Protein AF-A0A1I8EWK6-F1 (afdb_monomer_lite)

Organism: Wuchereria bancrofti (NCBI:txid6293)

Structure (mmCIF, N/CA/C/O backbone):
data_AF-A0A1I8EWK6-F1
#
_entry.id   AF-A0A1I8EWK6-F1
#
loop_
_atom_site.group_PDB
_atom_site.id
_atom_site.type_symbol
_atom_site.label_atom_id
_atom_site.label_alt_id
_atom_site.label_comp_id
_atom_site.label_asym_id
_atom_site.label_entity_id
_atom_site.label_seq_id
_atom_site.pdbx_PDB_ins_code
_atom_site.Cartn_x
_atom_site.Cartn_y
_atom_site.Cartn_z
_atom_site.occupancy
_atom_site.B_iso_or_equiv
_atom_site.auth_seq_id
_atom_site.auth_comp_id
_atom_site.auth_asym_id
_atom_site.auth_atom_id
_atom_site.pdbx_PDB_model_num
ATOM 1 N N . GLU A 1 1 ? 0.765 -31.925 -2.768 1.00 40.38 1 GLU A N 1
ATOM 2 C CA . GLU A 1 1 ? 0.997 -30.505 -2.443 1.00 40.38 1 GLU A CA 1
ATOM 3 C C . GLU A 1 1 ? 0.562 -29.676 -3.631 1.00 40.38 1 GLU A C 1
ATOM 5 O O . GLU A 1 1 ? 1.056 -29.908 -4.727 1.00 40.38 1 GLU A O 1
ATOM 10 N N . SER A 1 2 ? -0.414 -28.790 -3.454 1.00 49.62 2 SER A N 1
ATOM 11 C CA . SER A 1 2 ? -0.842 -27.885 -4.522 1.00 49.62 2 SER A CA 1
ATOM 12 C C . SER A 1 2 ? 0.185 -26.763 -4.615 1.00 49.62 2 SER A C 1
ATOM 14 O O . SER A 1 2 ? 0.080 -25.756 -3.918 1.00 49.62 2 SER A O 1
ATOM 16 N N . THR A 1 3 ? 1.239 -26.964 -5.402 1.00 56.56 3 THR A N 1
ATOM 17 C CA . THR A 1 3 ? 2.168 -25.889 -5.749 1.00 56.56 3 THR A CA 1
ATOM 18 C C . THR A 1 3 ? 1.425 -24.926 -6.665 1.00 56.56 3 THR A C 1
ATO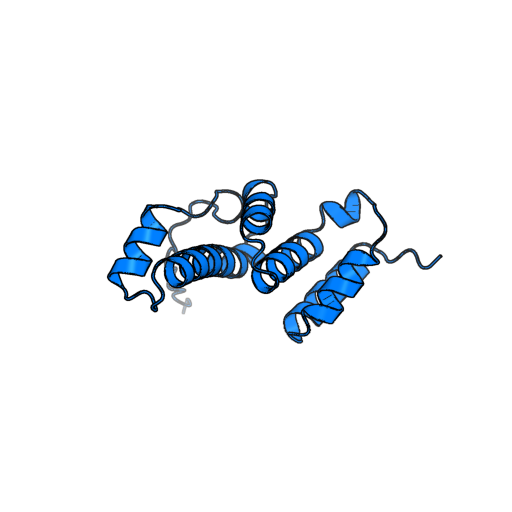M 20 O O . THR A 1 3 ? 1.390 -25.132 -7.875 1.00 56.56 3 THR A O 1
ATOM 23 N N . PHE A 1 4 ? 0.773 -23.920 -6.082 1.00 62.97 4 PHE A N 1
ATOM 24 C CA . PHE A 1 4 ? 0.248 -22.801 -6.853 1.00 62.97 4 PHE A CA 1
ATOM 25 C C . PHE A 1 4 ? 1.409 -22.143 -7.592 1.00 62.97 4 PHE A C 1
ATOM 27 O O . PHE A 1 4 ? 2.469 -21.892 -7.006 1.00 62.97 4 PHE A O 1
ATOM 34 N N . ASP A 1 5 ? 1.213 -21.921 -8.883 1.00 79.31 5 ASP A N 1
ATOM 35 C CA . ASP A 1 5 ? 2.166 -21.183 -9.694 1.00 79.31 5 ASP A CA 1
ATOM 36 C C . ASP A 1 5 ? 2.094 -19.681 -9.374 1.00 79.31 5 ASP A C 1
ATOM 38 O O . ASP A 1 5 ? 1.060 -19.192 -8.907 1.00 79.31 5 ASP A O 1
ATOM 42 N N . SER A 1 6 ? 3.181 -18.942 -9.608 1.00 78.69 6 SER A N 1
ATOM 43 C CA . SER A 1 6 ? 3.263 -17.505 -9.291 1.00 78.69 6 SER A CA 1
ATOM 44 C C . SER A 1 6 ? 2.139 -16.705 -9.955 1.00 78.69 6 SER A C 1
ATOM 46 O O . SER A 1 6 ? 1.505 -15.865 -9.312 1.00 78.69 6 SER A O 1
ATOM 48 N N . ASP A 1 7 ? 1.805 -17.052 -11.198 1.00 82.44 7 ASP A N 1
ATOM 49 C CA . ASP A 1 7 ? 0.742 -16.403 -11.966 1.00 82.44 7 ASP A CA 1
ATOM 50 C C . ASP A 1 7 ? -0.653 -16.711 -11.401 1.00 82.44 7 ASP A C 1
ATOM 52 O O . ASP A 1 7 ? -1.533 -15.849 -11.372 1.00 82.44 7 ASP A O 1
ATOM 56 N N . GLN A 1 8 ? -0.859 -17.926 -10.881 1.00 85.56 8 GLN A N 1
ATOM 57 C CA . GLN A 1 8 ? -2.116 -18.307 -10.233 1.00 85.56 8 GLN A CA 1
ATOM 58 C C . GLN A 1 8 ? -2.305 -17.556 -8.916 1.00 85.56 8 GLN A C 1
ATOM 60 O O . GLN A 1 8 ? -3.395 -17.058 -8.640 1.00 85.56 8 GLN A O 1
ATOM 65 N N . VAL A 1 9 ? -1.243 -17.448 -8.113 1.00 86.81 9 VAL A N 1
ATOM 66 C CA . VAL A 1 9 ? -1.263 -16.684 -6.860 1.00 86.81 9 VAL A CA 1
ATOM 67 C C . VAL A 1 9 ? -1.548 -15.208 -7.134 1.00 86.81 9 VAL A C 1
ATOM 69 O O . VAL A 1 9 ? -2.390 -14.624 -6.450 1.00 86.81 9 VAL A O 1
ATOM 72 N N . ALA A 1 10 ? -0.902 -14.622 -8.145 1.00 86.25 10 ALA A N 1
ATOM 73 C CA . ALA A 1 10 ? -1.147 -13.243 -8.556 1.00 86.25 10 ALA A CA 1
ATOM 74 C C . ALA A 1 10 ? -2.608 -13.034 -8.978 1.00 86.25 10 ALA A C 1
ATOM 76 O O . ALA A 1 10 ? -3.279 -12.147 -8.453 1.00 86.25 10 ALA A O 1
ATOM 77 N N . CYS A 1 11 ? -3.137 -13.911 -9.837 1.00 87.19 11 CYS A N 1
ATOM 78 C CA . CYS A 1 11 ? -4.528 -13.855 -10.283 1.00 87.19 11 CYS A CA 1
ATOM 79 C C . CYS A 1 11 ? -5.520 -13.908 -9.109 1.00 87.19 11 CYS A C 1
ATOM 81 O O . CYS A 1 11 ? -6.439 -13.092 -9.039 1.00 87.19 11 CYS A O 1
ATOM 83 N N . VAL A 1 12 ? -5.314 -14.814 -8.146 1.00 88.06 12 VAL A N 1
ATOM 84 C CA . VAL A 1 12 ? -6.174 -14.912 -6.956 1.00 88.06 12 VAL A CA 1
ATOM 85 C C . VAL A 1 12 ? -6.081 -13.652 -6.089 1.00 88.06 12 VAL A C 1
ATOM 87 O O . VAL A 1 12 ? -7.114 -13.178 -5.616 1.00 88.06 12 VAL A O 1
ATOM 90 N N . CYS A 1 13 ? -4.884 -13.076 -5.912 1.00 88.50 13 CYS A N 1
ATOM 91 C CA . CYS A 1 13 ? -4.712 -11.819 -5.175 1.00 88.50 13 CYS A CA 1
ATOM 92 C C . CYS A 1 13 ? -5.496 -10.671 -5.822 1.00 88.50 13 CYS A C 1
ATOM 94 O O . CYS A 1 13 ? -6.209 -9.960 -5.116 1.00 88.50 13 CYS A O 1
ATOM 96 N N . GLU A 1 14 ? -5.416 -10.515 -7.147 1.00 86.81 14 GLU A N 1
ATOM 97 C CA . GLU A 1 14 ? -6.150 -9.469 -7.871 1.00 86.81 14 GLU A CA 1
ATOM 98 C C . GLU A 1 14 ? -7.670 -9.663 -7.768 1.00 86.81 14 GLU A C 1
ATOM 100 O O . GLU A 1 14 ? -8.395 -8.709 -7.491 1.00 86.81 14 GLU A O 1
ATOM 105 N N . VAL A 1 15 ? -8.168 -10.895 -7.926 1.00 90.25 15 VAL A N 1
ATOM 106 C CA . VAL A 1 15 ? -9.609 -11.194 -7.831 1.00 90.25 15 VAL A CA 1
ATOM 107 C C . VAL A 1 15 ? -10.147 -10.912 -6.428 1.00 90.25 15 VAL A C 1
ATOM 109 O O . VAL A 1 15 ? -11.192 -10.276 -6.279 1.00 90.25 15 VAL A O 1
ATOM 112 N N . LEU A 1 16 ? -9.439 -11.363 -5.390 1.00 87.94 16 LEU A N 1
ATOM 113 C CA . LEU A 1 16 ? -9.848 -11.132 -4.005 1.00 87.94 16 LEU A CA 1
ATOM 114 C C . LEU A 1 16 ? -9.788 -9.645 -3.649 1.00 87.94 16 LEU A C 1
ATOM 116 O O . LEU A 1 16 ? -10.725 -9.131 -3.037 1.00 87.94 16 LEU A O 1
ATOM 120 N N . HIS A 1 17 ? -8.755 -8.936 -4.103 1.00 85.31 17 HIS A N 1
ATOM 121 C CA . HIS A 1 17 ? -8.650 -7.488 -3.940 1.00 85.31 17 HIS A CA 1
ATOM 122 C C . HIS A 1 17 ? -9.813 -6.743 -4.613 1.00 85.31 17 HIS A C 1
ATOM 124 O O . HIS A 1 17 ? -10.489 -5.945 -3.965 1.00 85.31 17 HIS A O 1
ATOM 130 N N . GLN A 1 18 ? -10.136 -7.070 -5.869 1.00 86.38 18 GLN A N 1
ATOM 131 C CA . GLN A 1 18 ? -11.269 -6.480 -6.598 1.00 86.38 18 GLN A CA 1
ATOM 132 C C . GLN A 1 18 ? -12.628 -6.793 -5.959 1.00 86.38 18 GLN A C 1
ATOM 134 O O . GLN A 1 18 ? -13.547 -5.978 -6.034 1.00 86.38 18 GLN A O 1
ATOM 139 N N . SER A 1 19 ? -12.767 -7.958 -5.320 1.00 87.25 19 SER A N 1
ATOM 140 C CA . SER A 1 19 ? -13.993 -8.332 -4.605 1.00 87.25 19 SER A CA 1
ATOM 141 C C . SER A 1 19 ? -14.212 -7.541 -3.308 1.00 87.25 19 SER A C 1
ATOM 143 O O . SER A 1 19 ? -15.323 -7.535 -2.778 1.00 87.25 19 SER A O 1
ATOM 145 N N . GLY A 1 20 ? -13.170 -6.876 -2.796 1.00 84.00 20 GLY A N 1
ATOM 146 C CA . GLY A 1 20 ? -13.197 -6.145 -1.529 1.00 84.00 20 GLY A CA 1
ATOM 147 C C . GLY A 1 20 ? -13.168 -7.033 -0.279 1.00 84.00 20 GLY A C 1
ATOM 148 O O . GLY A 1 20 ? -13.258 -6.514 0.833 1.00 84.00 20 GLY A O 1
ATOM 149 N N . ASP A 1 21 ? -13.031 -8.354 -0.429 1.00 8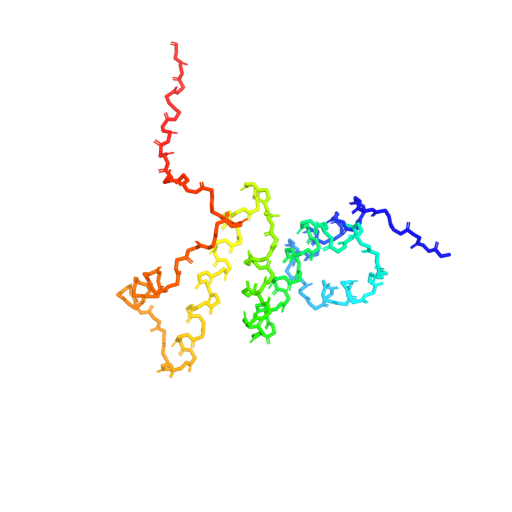7.56 21 ASP A N 1
ATOM 150 C CA . ASP A 1 21 ? -12.968 -9.315 0.677 1.00 87.56 21 ASP A CA 1
ATOM 151 C C . ASP A 1 21 ? -11.540 -9.400 1.249 1.00 87.56 21 ASP A C 1
ATOM 153 O O . ASP A 1 21 ? -10.760 -10.317 0.968 1.00 87.56 21 ASP A O 1
ATOM 157 N N . ILE A 1 22 ? -11.172 -8.378 2.030 1.00 89.50 22 ILE A N 1
ATOM 158 C CA . ILE A 1 22 ? -9.820 -8.228 2.590 1.00 89.50 22 ILE A CA 1
ATOM 159 C C . ILE A 1 22 ? -9.486 -9.332 3.601 1.00 89.50 22 ILE A C 1
ATOM 161 O O . ILE A 1 22 ? -8.322 -9.718 3.721 1.00 89.50 22 ILE A O 1
ATOM 165 N N . ASP A 1 23 ? -10.479 -9.862 4.316 1.00 89.00 23 ASP A N 1
ATOM 166 C CA . ASP A 1 23 ? -10.255 -10.932 5.289 1.00 89.00 23 ASP A CA 1
ATOM 167 C C . ASP A 1 23 ? -9.885 -12.240 4.584 1.00 89.00 23 ASP A C 1
ATOM 169 O O . ASP A 1 23 ? -8.873 -12.854 4.937 1.0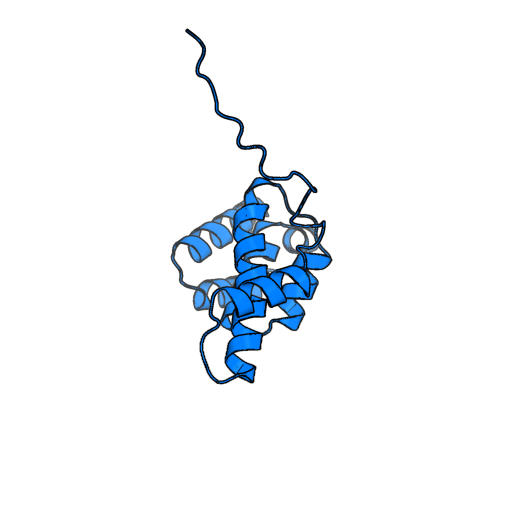0 89.00 23 ASP A O 1
ATOM 173 N N . ARG A 1 24 ? -10.597 -12.608 3.508 1.00 90.25 24 ARG A N 1
ATOM 174 C CA . ARG A 1 24 ? -10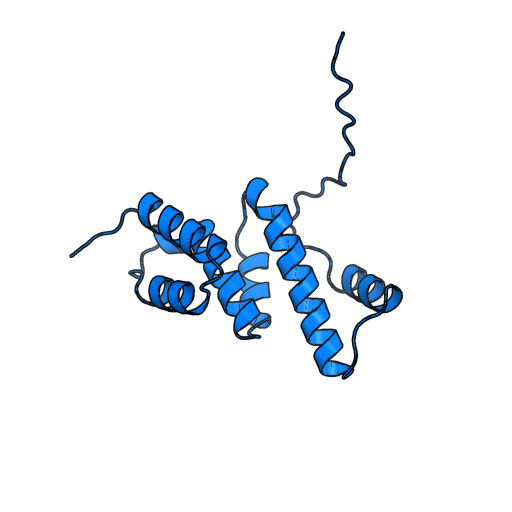.197 -13.754 2.675 1.00 90.25 24 ARG A CA 1
ATOM 175 C C . ARG A 1 24 ? -8.863 -13.537 1.980 1.00 90.25 24 ARG A C 1
ATOM 177 O O . ARG A 1 24 ? -8.077 -14.477 1.880 1.00 90.25 24 ARG A O 1
ATOM 184 N N . LEU A 1 25 ? -8.577 -12.315 1.526 1.00 90.31 25 LEU A N 1
ATOM 185 C CA . LEU A 1 25 ? -7.263 -11.983 0.977 1.00 90.31 25 LEU A CA 1
ATOM 186 C C . LEU A 1 25 ? -6.163 -12.208 2.024 1.00 90.31 25 LEU A C 1
ATOM 188 O O . LEU A 1 25 ? -5.130 -12.796 1.714 1.00 90.31 25 LEU A O 1
ATOM 192 N N . ALA A 1 26 ? -6.390 -11.811 3.276 1.00 90.31 26 ALA A N 1
ATOM 193 C CA . ALA A 1 26 ? -5.431 -12.016 4.355 1.00 90.31 26 ALA A CA 1
ATOM 194 C C . ALA A 1 26 ? -5.226 -13.496 4.707 1.00 90.31 26 ALA A C 1
ATOM 196 O O . ALA A 1 26 ? -4.086 -13.907 4.931 1.00 90.31 26 ALA A O 1
ATOM 197 N N . GLU A 1 27 ? -6.297 -14.292 4.737 1.00 91.00 27 GLU A N 1
ATOM 198 C CA . GLU A 1 27 ? -6.215 -15.746 4.921 1.00 91.00 27 GLU A CA 1
ATOM 199 C C . GLU A 1 27 ? -5.435 -16.411 3.785 1.00 91.00 27 GLU A C 1
ATOM 201 O O . GLU A 1 27 ? -4.548 -17.227 4.040 1.00 91.00 27 GLU A O 1
ATOM 206 N N . PHE A 1 28 ? -5.709 -16.013 2.539 1.00 89.94 28 PHE A N 1
ATOM 207 C CA . PHE A 1 28 ? -4.999 -16.522 1.371 1.00 89.94 28 PHE A CA 1
ATOM 208 C C . PHE A 1 28 ? -3.507 -16.195 1.441 1.00 89.94 28 PHE A C 1
ATOM 210 O O . PHE A 1 28 ? -2.686 -17.104 1.352 1.00 89.94 28 PHE A O 1
ATOM 217 N N . ILE A 1 29 ? -3.145 -14.931 1.690 1.00 88.88 29 ILE A N 1
ATOM 218 C CA . ILE A 1 29 ? -1.746 -14.504 1.829 1.00 88.88 29 ILE A CA 1
ATOM 219 C C . ILE A 1 29 ? -1.025 -15.267 2.948 1.00 88.88 29 ILE A C 1
ATOM 221 O O . ILE A 1 29 ? 0.140 -15.627 2.790 1.00 88.88 29 ILE A O 1
ATOM 225 N N . TRP A 1 30 ? -1.701 -15.538 4.067 1.00 88.12 30 TRP A N 1
ATOM 226 C CA . TRP A 1 30 ? -1.134 -16.321 5.167 1.00 88.12 30 TRP A CA 1
ATOM 227 C C . TRP A 1 30 ? -0.900 -17.793 4.797 1.00 88.12 30 TRP A C 1
ATOM 229 O O . TRP A 1 30 ? 0.040 -18.413 5.293 1.00 88.12 30 TRP A O 1
ATOM 239 N N . ALA A 1 31 ? -1.736 -18.350 3.920 1.00 86.94 31 ALA A N 1
ATOM 240 C CA . ALA A 1 31 ? -1.632 -19.726 3.445 1.00 86.94 31 ALA A CA 1
ATOM 241 C C . ALA A 1 31 ? -0.573 -19.925 2.342 1.00 86.94 31 ALA A C 1
ATOM 243 O O . ALA A 1 31 ? -0.228 -21.068 2.029 1.00 86.94 31 ALA A O 1
ATOM 244 N N . ILE A 1 32 ? -0.047 -18.846 1.748 1.00 84.88 32 ILE A N 1
ATOM 245 C CA . ILE A 1 32 ? 0.970 -18.928 0.694 1.00 84.88 32 ILE A CA 1
ATOM 246 C C . ILE A 1 32 ? 2.283 -19.500 1.263 1.00 84.88 32 ILE A C 1
ATOM 248 O O . ILE A 1 32 ? 2.776 -19.031 2.295 1.00 84.88 32 ILE A O 1
ATOM 252 N N . PRO A 1 33 ? 2.909 -20.485 0.588 1.00 80.75 33 PRO A N 1
ATOM 253 C CA . PRO A 1 33 ? 4.192 -21.023 1.014 1.00 80.75 33 PRO A CA 1
ATOM 254 C C . PRO A 1 33 ? 5.287 -19.953 0.983 1.00 80.75 33 PRO A C 1
ATOM 256 O O . PRO A 1 33 ? 5.334 -19.096 0.102 1.00 80.75 33 PRO A O 1
ATOM 259 N N . ASN A 1 34 ? 6.219 -20.044 1.931 1.00 77.88 34 ASN A N 1
ATOM 260 C CA . ASN A 1 34 ? 7.349 -19.131 2.058 1.00 77.88 34 ASN A CA 1
ATOM 261 C C . ASN A 1 34 ? 8.393 -19.340 0.936 1.00 77.88 34 ASN A C 1
ATOM 263 O O . ASN A 1 34 ? 9.477 -19.873 1.174 1.00 77.88 34 ASN A O 1
ATOM 267 N N . ARG A 1 35 ? 8.052 -18.935 -0.289 1.00 82.81 35 ARG A N 1
ATOM 268 C CA . ARG A 1 35 ? 8.927 -18.978 -1.462 1.00 82.81 35 ARG A CA 1
ATOM 269 C C . ARG A 1 35 ? 9.342 -17.569 -1.882 1.00 82.81 35 ARG A C 1
ATOM 271 O O . ARG A 1 35 ? 8.549 -16.631 -1.806 1.00 82.81 35 ARG A O 1
ATOM 278 N N . GLU A 1 36 ? 10.589 -17.411 -2.320 1.00 81.69 36 GLU A N 1
ATOM 279 C CA . GLU A 1 36 ? 11.132 -16.099 -2.698 1.00 81.69 36 GLU A CA 1
ATOM 280 C C . GLU A 1 36 ? 10.456 -15.483 -3.926 1.00 81.69 36 GLU A C 1
ATOM 282 O O . GLU A 1 36 ? 10.268 -14.270 -3.960 1.00 81.69 36 GLU A O 1
ATOM 287 N N . ASP A 1 37 ? 10.063 -16.297 -4.906 1.00 82.88 37 ASP A N 1
ATOM 288 C CA . ASP A 1 37 ? 9.377 -15.847 -6.119 1.00 82.88 37 ASP A CA 1
ATOM 289 C C . ASP A 1 37 ? 8.017 -15.216 -5.797 1.00 82.88 37 ASP A C 1
ATOM 291 O O . ASP A 1 37 ? 7.716 -14.119 -6.258 1.00 82.88 37 ASP A O 1
ATOM 295 N N . LEU A 1 38 ? 7.247 -15.846 -4.906 1.00 83.12 38 LEU A N 1
ATOM 296 C CA . LEU A 1 38 ? 5.954 -15.325 -4.458 1.00 83.12 38 LEU A CA 1
ATOM 297 C C . LEU A 1 38 ? 6.105 -14.081 -3.575 1.00 83.12 38 LEU A C 1
ATOM 299 O O . LEU A 1 38 ? 5.285 -13.174 -3.639 1.00 83.12 38 LEU A O 1
ATOM 303 N N . ARG A 1 39 ? 7.172 -14.003 -2.771 1.00 83.69 39 ARG A N 1
ATOM 304 C CA . ARG A 1 39 ? 7.453 -12.835 -1.918 1.00 83.69 39 ARG A CA 1
ATOM 305 C C . ARG A 1 39 ? 7.844 -11.585 -2.695 1.00 83.69 39 ARG A C 1
ATOM 307 O O . ARG A 1 39 ? 7.670 -10.490 -2.174 1.00 83.69 39 ARG A O 1
ATOM 314 N N . ARG A 1 40 ? 8.409 -11.749 -3.890 1.00 85.00 40 ARG A N 1
ATOM 315 C CA . ARG A 1 40 ? 8.784 -10.640 -4.777 1.00 85.00 40 ARG A CA 1
ATOM 316 C C . ARG A 1 40 ? 7.699 -10.320 -5.804 1.00 85.00 40 ARG A C 1
ATOM 318 O O . ARG A 1 40 ? 7.852 -9.360 -6.549 1.00 85.00 40 ARG A O 1
ATOM 325 N N . ASN A 1 41 ? 6.626 -11.109 -5.850 1.00 88.94 41 ASN A N 1
ATOM 326 C CA . ASN A 1 41 ? 5.514 -10.882 -6.756 1.00 88.94 41 ASN A CA 1
ATOM 327 C C . ASN A 1 41 ? 4.763 -9.600 -6.356 1.00 88.94 41 ASN A C 1
ATOM 329 O O . ASN A 1 41 ? 4.335 -9.448 -5.207 1.00 88.94 41 ASN A O 1
ATOM 333 N N . GLU A 1 42 ? 4.597 -8.681 -7.307 1.00 90.69 42 GLU A N 1
ATOM 334 C CA . GLU A 1 42 ? 3.970 -7.383 -7.059 1.00 90.69 42 GLU A CA 1
ATOM 335 C C . GLU A 1 42 ? 2.527 -7.508 -6.561 1.00 90.69 42 GLU A C 1
ATOM 337 O O . GLU A 1 42 ? 2.160 -6.801 -5.625 1.00 90.69 42 GLU A O 1
ATOM 342 N N . SER A 1 43 ? 1.726 -8.432 -7.105 1.00 90.69 43 SER A N 1
ATOM 343 C CA . SER A 1 43 ? 0.337 -8.641 -6.669 1.00 90.69 43 SER A CA 1
ATOM 344 C C . SER A 1 43 ? 0.263 -9.120 -5.218 1.00 90.69 43 SER A C 1
ATOM 346 O O . SER A 1 43 ? -0.612 -8.691 -4.465 1.00 90.69 43 SER A O 1
ATOM 348 N N . VAL A 1 44 ? 1.217 -9.953 -4.786 1.00 91.75 44 VAL A N 1
ATOM 349 C CA . VAL A 1 44 ? 1.323 -10.415 -3.392 1.00 91.75 44 VAL A CA 1
ATOM 350 C C . VAL A 1 44 ? 1.719 -9.262 -2.469 1.00 91.75 44 VAL A C 1
ATOM 352 O O . VAL A 1 44 ? 1.101 -9.067 -1.421 1.00 91.75 44 VAL A O 1
ATOM 355 N N . LEU A 1 45 ? 2.722 -8.470 -2.854 1.00 93.38 45 LEU A N 1
ATOM 356 C CA . LEU A 1 45 ? 3.167 -7.301 -2.089 1.00 93.38 45 LEU A CA 1
ATOM 357 C C . LEU A 1 45 ? 2.072 -6.230 -1.995 1.00 93.38 45 LEU A C 1
ATOM 359 O O . LEU A 1 45 ? 1.845 -5.662 -0.925 1.00 93.38 45 LEU A O 1
ATOM 363 N N . LYS A 1 46 ? 1.346 -5.999 -3.091 1.00 93.50 46 LYS A N 1
ATOM 364 C CA . LYS A 1 46 ? 0.192 -5.102 -3.152 1.00 93.50 46 LYS A CA 1
ATOM 365 C C . LYS A 1 46 ? -0.907 -5.570 -2.202 1.00 93.50 46 LYS A C 1
ATOM 367 O O . LYS A 1 46 ? -1.332 -4.802 -1.339 1.00 93.50 46 LYS A O 1
ATOM 372 N N . ALA A 1 47 ? -1.302 -6.840 -2.281 1.00 93.50 47 ALA A N 1
ATOM 373 C CA . ALA A 1 47 ? -2.271 -7.433 -1.364 1.00 93.50 47 ALA A CA 1
ATOM 374 C C . ALA A 1 47 ? -1.849 -7.269 0.107 1.00 93.50 47 ALA A C 1
ATOM 376 O O . ALA A 1 47 ? -2.650 -6.847 0.942 1.00 93.50 47 ALA A O 1
ATOM 377 N N . GLN A 1 48 ? -0.576 -7.520 0.431 1.00 93.81 48 GLN A N 1
ATOM 378 C CA . GLN A 1 48 ? -0.036 -7.304 1.777 1.00 93.81 48 GLN A CA 1
ATOM 379 C C . GLN A 1 48 ? -0.137 -5.843 2.228 1.00 93.81 48 GLN A C 1
ATOM 381 O O . GLN A 1 48 ? -0.525 -5.590 3.373 1.00 93.81 48 GLN A O 1
ATOM 386 N N . ALA A 1 49 ? 0.164 -4.882 1.350 1.00 95.31 49 ALA A N 1
ATOM 387 C CA . ALA A 1 49 ? 0.027 -3.460 1.654 1.00 95.31 49 ALA A CA 1
ATOM 388 C C . ALA A 1 49 ? -1.435 -3.094 1.972 1.00 95.31 49 ALA A C 1
ATOM 390 O O . ALA A 1 49 ? -1.697 -2.425 2.975 1.00 95.31 49 ALA A O 1
ATOM 391 N N . PHE A 1 50 ? -2.397 -3.600 1.195 1.00 93.81 50 PHE A N 1
ATOM 392 C CA . PHE A 1 50 ? -3.827 -3.397 1.449 1.00 93.81 50 PHE A CA 1
ATOM 393 C C . PHE A 1 50 ? -4.302 -4.018 2.765 1.00 93.81 50 PHE A C 1
ATOM 395 O O . PHE A 1 50 ? -5.008 -3.368 3.541 1.00 93.81 50 PHE A O 1
ATOM 402 N N . ILE A 1 51 ? -3.863 -5.239 3.074 1.00 93.94 51 ILE A N 1
ATOM 403 C CA . ILE A 1 51 ? -4.165 -5.887 4.357 1.00 93.94 51 ILE A CA 1
ATOM 404 C C . ILE A 1 51 ? -3.597 -5.058 5.518 1.00 93.94 51 ILE A C 1
ATOM 406 O O . ILE A 1 51 ? -4.273 -4.859 6.531 1.00 93.94 51 ILE A O 1
ATOM 410 N N . CYS A 1 52 ? -2.371 -4.540 5.381 1.00 95.06 52 CYS A N 1
ATOM 411 C CA . CYS A 1 52 ? -1.753 -3.680 6.390 1.00 95.06 52 CYS A CA 1
ATOM 412 C C . CYS A 1 52 ? -2.548 -2.388 6.605 1.00 95.06 52 CYS A C 1
ATOM 414 O O . CYS A 1 52 ? -2.752 -1.995 7.755 1.00 95.06 52 CYS A O 1
ATOM 416 N N . PHE A 1 53 ? -3.050 -1.765 5.533 1.00 94.81 53 PHE A N 1
ATOM 417 C CA . PHE A 1 53 ? -3.930 -0.598 5.623 1.00 94.81 53 PHE A CA 1
ATOM 418 C C . PHE A 1 53 ? -5.211 -0.911 6.406 1.00 94.81 53 PHE A C 1
ATOM 420 O O . PHE A 1 53 ? -5.534 -0.205 7.362 1.00 94.81 53 PHE A O 1
ATOM 427 N N . HIS A 1 54 ? -5.901 -2.002 6.057 1.00 92.62 54 HIS A N 1
ATOM 428 C CA . HIS A 1 54 ? -7.150 -2.408 6.712 1.00 92.62 54 HIS A CA 1
ATOM 429 C C . HIS A 1 54 ? -6.954 -2.717 8.205 1.00 92.62 54 HIS A C 1
ATOM 431 O O . HIS A 1 54 ? -7.764 -2.334 9.046 1.00 92.62 54 HIS A O 1
ATOM 437 N N . ARG A 1 55 ? -5.822 -3.337 8.562 1.00 92.62 55 ARG A N 1
ATOM 438 C CA . ARG A 1 55 ? -5.447 -3.639 9.955 1.00 92.62 55 ARG A CA 1
ATOM 439 C C . ARG A 1 55 ? -4.851 -2.448 10.714 1.00 92.62 55 ARG A C 1
ATOM 441 O O . ARG A 1 55 ? -4.404 -2.619 11.846 1.00 92.62 55 ARG A O 1
ATOM 448 N N . GLN A 1 56 ? -4.812 -1.257 10.111 1.00 93.31 56 GLN A N 1
ATOM 449 C CA . GLN A 1 56 ? -4.160 -0.057 10.654 1.00 93.31 56 GLN A CA 1
ATOM 450 C C . GLN A 1 56 ? -2.672 -0.255 11.007 1.00 93.31 56 GLN A C 1
ATOM 452 O O . GLN A 1 56 ? -2.122 0.459 11.847 1.00 93.31 56 GLN A O 1
ATOM 457 N N . ASN A 1 57 ? -1.997 -1.211 10.364 1.00 94.69 57 ASN A N 1
ATOM 458 C CA . ASN A 1 57 ? -0.559 -1.427 10.500 1.00 94.69 57 ASN A CA 1
ATOM 459 C C . ASN A 1 57 ? 0.203 -0.592 9.461 1.00 94.69 57 ASN A C 1
ATOM 461 O O . ASN A 1 57 ? 0.828 -1.113 8.536 1.00 94.69 57 ASN A O 1
ATOM 465 N N . PHE A 1 58 ? 0.132 0.729 9.611 1.00 94.50 58 PHE A N 1
ATOM 466 C CA . PHE A 1 58 ? 0.699 1.665 8.640 1.00 94.50 58 PHE A CA 1
ATOM 467 C C . PHE A 1 58 ? 2.224 1.567 8.531 1.00 94.50 58 PHE A C 1
ATOM 469 O O . PHE A 1 58 ? 2.774 1.727 7.450 1.00 94.50 58 PHE A O 1
ATOM 476 N N . LYS A 1 59 ? 2.916 1.218 9.623 1.00 94.75 59 LYS A N 1
ATOM 477 C CA . LYS A 1 59 ? 4.376 1.050 9.621 1.00 94.75 59 LYS A CA 1
ATOM 478 C C . LYS A 1 59 ? 4.834 -0.018 8.626 1.00 94.75 59 LYS A C 1
ATOM 480 O O . LYS A 1 59 ? 5.806 0.200 7.909 1.00 94.75 59 LYS A O 1
ATOM 485 N N . GLU A 1 60 ? 4.148 -1.160 8.592 1.00 94.62 60 GLU A N 1
ATOM 486 C CA . GLU A 1 60 ? 4.494 -2.236 7.660 1.00 94.62 60 GLU A CA 1
ATOM 487 C C . GLU A 1 60 ? 4.089 -1.891 6.227 1.00 94.62 60 GLU A C 1
ATOM 489 O O . GLU A 1 60 ? 4.851 -2.157 5.303 1.00 94.62 60 GLU A O 1
ATOM 494 N N . LEU A 1 61 ? 2.950 -1.213 6.047 1.00 96.00 61 LEU A N 1
ATOM 495 C CA . LEU A 1 61 ? 2.546 -0.669 4.751 1.00 96.00 61 LEU A CA 1
ATOM 496 C C . LEU A 1 61 ? 3.633 0.236 4.166 1.00 96.00 61 LEU A C 1
ATOM 498 O O . LEU A 1 61 ? 4.047 0.025 3.030 1.00 96.00 61 LEU A O 1
ATOM 502 N N . TYR A 1 62 ? 4.141 1.197 4.944 1.00 95.62 62 TYR A N 1
ATOM 503 C CA . TYR A 1 62 ? 5.205 2.088 4.478 1.00 95.62 62 TYR A CA 1
ATOM 504 C C . TYR A 1 62 ? 6.465 1.309 4.127 1.00 95.62 62 TYR A C 1
ATOM 506 O O . TYR A 1 62 ? 7.020 1.510 3.052 1.00 95.62 62 TYR A O 1
ATOM 514 N N . ARG A 1 63 ? 6.855 0.340 4.967 1.00 95.75 63 ARG A N 1
ATOM 515 C CA . ARG A 1 63 ? 8.007 -0.524 4.692 1.00 95.75 63 ARG A CA 1
ATOM 516 C C . ARG A 1 63 ? 7.862 -1.256 3.358 1.00 95.75 63 ARG A C 1
ATOM 518 O O . ARG A 1 63 ? 8.806 -1.251 2.575 1.00 95.75 63 ARG A O 1
ATOM 525 N N . ILE A 1 64 ? 6.710 -1.872 3.086 1.00 94.88 64 ILE A N 1
ATOM 526 C CA . ILE A 1 64 ? 6.461 -2.593 1.827 1.00 94.88 64 ILE A CA 1
ATOM 527 C C . ILE A 1 64 ? 6.594 -1.640 0.639 1.00 94.88 64 ILE A C 1
ATOM 529 O O . ILE A 1 64 ? 7.328 -1.947 -0.303 1.00 94.88 64 ILE A O 1
ATOM 533 N N . LEU A 1 65 ? 5.933 -0.481 0.711 1.00 95.06 65 LEU A N 1
ATOM 534 C CA . LEU A 1 65 ? 5.922 0.490 -0.377 1.00 95.06 65 LEU A CA 1
ATOM 535 C C . LEU A 1 65 ? 7.287 1.133 -0.600 1.00 95.06 65 LEU A C 1
ATOM 537 O O . LEU A 1 65 ? 7.611 1.402 -1.741 1.00 95.06 65 LEU A O 1
ATOM 541 N N . GLU A 1 66 ? 8.105 1.347 0.429 1.00 94.19 66 GLU A N 1
ATOM 542 C CA . GLU A 1 66 ? 9.435 1.965 0.310 1.00 94.19 66 GLU A CA 1
ATOM 543 C C . GLU A 1 66 ? 10.543 0.989 -0.113 1.00 94.19 66 GLU A C 1
ATOM 545 O O . GLU A 1 66 ? 11.578 1.427 -0.617 1.00 94.19 66 GLU A O 1
ATOM 550 N N . THR A 1 67 ? 10.370 -0.318 0.111 1.00 93.19 67 THR A N 1
ATOM 551 C CA . THR A 1 67 ? 11.442 -1.315 -0.100 1.00 93.19 67 THR A CA 1
ATOM 552 C C . THR A 1 67 ? 11.333 -2.100 -1.401 1.00 93.19 67 THR A C 1
ATOM 554 O O . THR A 1 67 ? 12.339 -2.648 -1.850 1.00 93.19 67 THR A O 1
ATOM 557 N N . ASN A 1 68 ? 10.155 -2.145 -2.024 1.00 91.75 68 ASN A N 1
ATOM 558 C CA . ASN A 1 68 ? 9.914 -2.923 -3.238 1.00 91.75 68 ASN A CA 1
ATOM 559 C C . ASN A 1 68 ? 9.598 -1.992 -4.403 1.00 91.75 68 ASN A C 1
ATOM 561 O O . ASN A 1 68 ? 8.807 -1.069 -4.246 1.00 91.75 68 ASN A O 1
ATOM 565 N N . GLN A 1 69 ? 10.207 -2.229 -5.565 1.00 89.50 69 GLN A N 1
ATOM 566 C CA . GLN A 1 69 ? 9.833 -1.513 -6.784 1.00 89.50 69 GLN A CA 1
ATOM 567 C C . GLN A 1 69 ? 8.551 -2.112 -7.351 1.00 89.50 69 GLN A C 1
ATOM 569 O O . GLN A 1 69 ? 8.421 -3.333 -7.407 1.00 89.50 69 GLN A O 1
ATOM 574 N N . PHE A 1 70 ? 7.640 -1.242 -7.769 1.00 90.69 70 PHE A N 1
ATOM 575 C CA . PHE A 1 70 ? 6.395 -1.633 -8.412 1.00 90.69 70 PHE A CA 1
ATOM 576 C C . PHE A 1 70 ? 6.379 -1.155 -9.856 1.00 90.69 70 PHE A C 1
ATOM 578 O O . PHE A 1 70 ? 6.987 -0.135 -10.194 1.00 90.69 70 PHE A O 1
ATOM 585 N N . SER A 1 71 ? 5.649 -1.872 -10.696 1.00 88.94 71 SER A N 1
ATOM 586 C CA . SER A 1 71 ? 5.410 -1.493 -12.078 1.00 88.94 71 SER A CA 1
ATOM 587 C C . SER A 1 71 ? 4.458 -0.288 -12.156 1.00 88.94 71 SER A C 1
ATOM 589 O O . SER A 1 71 ? 3.576 -0.150 -11.300 1.00 88.94 71 SER A O 1
ATOM 591 N N . PRO A 1 72 ? 4.589 0.590 -13.173 1.00 87.75 72 PRO A N 1
ATOM 592 C CA . PRO A 1 72 ? 3.793 1.819 -13.291 1.00 87.75 72 PRO A CA 1
ATOM 593 C C . PRO A 1 72 ? 2.274 1.609 -13.256 1.00 87.75 72 PRO A C 1
ATOM 595 O O . PRO A 1 72 ? 1.533 2.458 -12.765 1.00 87.75 72 PRO A O 1
ATOM 598 N N . GLU A 1 73 ? 1.798 0.453 -13.720 1.00 88.44 73 GLU A N 1
ATOM 599 C CA . GLU A 1 73 ? 0.388 0.049 -13.655 1.00 88.44 73 GLU A CA 1
ATOM 600 C C . GLU A 1 73 ? -0.179 0.016 -12.226 1.00 88.44 73 GLU A C 1
ATOM 602 O O . GLU A 1 73 ? -1.347 0.339 -12.018 1.00 88.44 73 GLU A O 1
ATOM 607 N N . ASN A 1 74 ? 0.660 -0.301 -11.236 1.00 89.00 74 ASN A N 1
ATOM 608 C CA . ASN A 1 74 ? 0.279 -0.373 -9.828 1.00 89.00 74 ASN A CA 1
ATOM 609 C C . ASN A 1 74 ? 0.475 0.966 -9.098 1.00 89.00 74 ASN A C 1
ATOM 611 O O . ASN A 1 74 ? -0.063 1.165 -8.008 1.00 89.00 74 ASN A O 1
ATOM 615 N N . HIS A 1 75 ? 1.229 1.910 -9.674 1.00 91.31 75 HIS A N 1
ATOM 616 C CA . HIS A 1 75 ? 1.620 3.148 -8.992 1.00 91.31 75 HIS A CA 1
ATOM 617 C C . HIS A 1 75 ? 0.419 3.976 -8.545 1.00 91.31 75 HIS A C 1
ATOM 619 O O . HIS A 1 75 ? 0.355 4.352 -7.380 1.00 91.31 75 HIS A O 1
ATOM 625 N N . ALA A 1 76 ? -0.559 4.222 -9.420 1.00 91.06 76 ALA A N 1
ATOM 626 C CA . ALA A 1 76 ? -1.710 5.069 -9.092 1.00 91.06 76 ALA A CA 1
ATOM 627 C C . ALA A 1 76 ? -2.481 4.564 -7.857 1.00 91.06 76 ALA A C 1
ATOM 629 O O . ALA A 1 76 ? -2.851 5.343 -6.976 1.00 91.06 76 ALA A O 1
ATOM 630 N N . GLU A 1 77 ? -2.678 3.249 -7.774 1.00 91.69 77 GLU A N 1
ATOM 631 C CA . GLU A 1 77 ? -3.378 2.596 -6.672 1.00 91.69 77 GLU A CA 1
ATOM 632 C C . GLU A 1 77 ? -2.556 2.638 -5.368 1.00 91.69 77 GLU A C 1
ATOM 634 O O . GLU A 1 77 ? -3.077 2.979 -4.302 1.00 91.69 77 GLU A O 1
ATOM 639 N N . LEU A 1 78 ? -1.249 2.378 -5.447 1.00 94.31 78 LEU A N 1
ATOM 640 C CA . LEU A 1 78 ? -0.354 2.402 -4.286 1.00 94.31 78 LEU A CA 1
ATOM 641 C C . LEU A 1 78 ? -0.092 3.820 -3.755 1.00 94.31 78 LEU A C 1
ATOM 643 O O . LEU A 1 78 ? 0.049 4.015 -2.546 1.00 94.31 78 LEU A O 1
ATOM 647 N N . GLN A 1 79 ? -0.054 4.824 -4.631 1.00 94.12 79 GLN A N 1
ATOM 648 C CA . GLN A 1 79 ? 0.072 6.234 -4.252 1.00 94.12 79 GLN A CA 1
ATOM 649 C C . GLN A 1 79 ? -1.158 6.713 -3.477 1.00 94.12 79 GLN A C 1
ATOM 651 O O . GLN A 1 79 ? -1.030 7.396 -2.457 1.00 94.12 79 GLN A O 1
ATOM 656 N N . ASP A 1 80 ? -2.356 6.341 -3.934 1.00 94.44 80 ASP A N 1
ATOM 657 C CA . ASP A 1 80 ? -3.596 6.633 -3.219 1.00 94.44 80 ASP A CA 1
ATOM 658 C C . ASP A 1 80 ? -3.614 5.940 -1.847 1.00 94.44 80 ASP A C 1
ATOM 660 O O . ASP A 1 80 ? -3.922 6.580 -0.837 1.00 94.44 80 ASP A O 1
ATOM 664 N N . LEU A 1 81 ? -3.176 4.678 -1.782 1.00 95.50 81 LEU A N 1
ATOM 665 C CA . LEU A 1 81 ? -3.038 3.929 -0.533 1.00 95.50 81 LEU A CA 1
ATOM 666 C C . LEU A 1 81 ? -2.072 4.609 0.456 1.00 95.50 81 LEU A C 1
ATOM 668 O O . LEU A 1 81 ? -2.419 4.793 1.625 1.00 95.50 81 LEU A O 1
ATOM 672 N N . TRP A 1 82 ? -0.894 5.039 -0.009 1.00 96.19 82 TRP A N 1
ATOM 673 C CA . TRP A 1 82 ? 0.096 5.780 0.785 1.00 96.19 82 TRP A CA 1
ATOM 674 C C . TRP A 1 82 ? -0.493 7.059 1.391 1.00 96.19 82 TRP A C 1
ATOM 676 O O . TRP A 1 82 ? -0.368 7.326 2.590 1.00 96.19 82 TRP A O 1
ATOM 686 N N . LEU A 1 83 ? -1.185 7.855 0.571 1.00 95.44 83 LEU A N 1
ATOM 687 C CA . LEU A 1 83 ? -1.799 9.101 1.024 1.00 95.44 83 LEU A CA 1
ATOM 688 C C . LEU A 1 83 ? -2.944 8.849 2.006 1.00 95.44 83 LEU A C 1
ATOM 690 O O . LEU A 1 83 ? -3.020 9.523 3.036 1.00 95.44 83 LEU A O 1
ATOM 694 N N . LYS A 1 84 ? -3.813 7.873 1.721 1.00 95.25 84 LYS A N 1
ATOM 695 C CA . LYS A 1 84 ? -4.908 7.470 2.613 1.00 95.25 84 LYS A CA 1
ATOM 696 C C . LYS A 1 84 ? -4.388 6.995 3.966 1.00 95.25 84 LYS A C 1
ATOM 698 O O . LYS A 1 84 ? -4.962 7.380 4.982 1.00 95.25 84 LYS A O 1
ATOM 703 N N . ALA A 1 85 ? -3.300 6.224 3.998 1.00 96.25 85 ALA A N 1
ATOM 704 C CA . ALA A 1 85 ? -2.660 5.771 5.233 1.00 96.25 85 ALA A CA 1
ATOM 705 C C . ALA A 1 85 ? -2.225 6.958 6.107 1.00 96.25 85 ALA A C 1
ATOM 707 O O . ALA A 1 85 ? -2.666 7.084 7.252 1.00 96.25 85 ALA A O 1
ATOM 708 N N . HIS A 1 86 ? -1.475 7.905 5.538 1.00 96.56 86 HIS A N 1
ATOM 709 C CA . HIS A 1 86 ? -1.038 9.087 6.280 1.00 96.56 86 HIS A CA 1
ATOM 710 C C . HIS A 1 86 ? -2.185 10.017 6.690 1.00 96.56 86 HIS A C 1
ATOM 712 O O . HIS A 1 86 ? -2.119 10.647 7.751 1.00 96.56 86 HIS A O 1
ATOM 718 N N . TYR A 1 87 ? -3.236 10.137 5.871 1.00 95.00 87 TYR A N 1
ATOM 719 C CA . TYR A 1 87 ? -4.435 10.877 6.265 1.00 95.00 87 TYR A CA 1
ATOM 720 C C . TYR A 1 87 ? -5.123 10.204 7.443 1.00 95.00 87 TYR A C 1
ATOM 722 O O . TYR A 1 87 ? -5.379 10.884 8.431 1.00 95.00 87 TYR A O 1
ATOM 730 N N . SER A 1 88 ? -5.328 8.888 7.382 1.00 94.56 88 SER A N 1
ATOM 731 C CA . SER A 1 88 ? -5.971 8.122 8.448 1.00 94.56 88 SER A CA 1
ATOM 732 C C . SER A 1 88 ? -5.224 8.255 9.779 1.00 94.56 88 SER A C 1
ATOM 734 O O . SER A 1 88 ? -5.843 8.542 10.804 1.00 94.56 88 SER A O 1
ATOM 736 N N . GLU A 1 89 ? -3.889 8.160 9.779 1.00 94.31 89 GLU A N 1
ATOM 737 C CA . GLU A 1 89 ? -3.086 8.393 10.988 1.00 94.31 89 GLU A CA 1
ATOM 738 C C . GLU A 1 89 ? -3.270 9.807 11.547 1.00 94.31 89 GLU A C 1
ATOM 740 O O . GLU A 1 89 ? -3.485 9.999 12.747 1.00 94.31 89 GLU A O 1
ATOM 745 N N . ALA A 1 90 ? -3.206 10.817 10.680 1.00 93.12 90 ALA A N 1
ATOM 746 C CA . ALA A 1 90 ? -3.340 12.206 11.092 1.00 93.12 90 ALA A CA 1
ATOM 747 C C . ALA A 1 90 ? -4.762 12.547 11.575 1.00 93.12 90 ALA A C 1
ATOM 749 O O . ALA A 1 90 ? -4.913 13.337 12.508 1.00 93.12 90 ALA A O 1
ATOM 750 N N . GLU A 1 91 ? -5.796 11.955 10.980 1.00 93.50 91 GLU A N 1
ATOM 751 C CA . GLU A 1 91 ? -7.193 12.080 11.410 1.00 93.50 91 GLU A CA 1
ATOM 752 C C . GLU A 1 91 ? -7.408 11.409 12.764 1.00 93.50 91 GLU A C 1
ATOM 754 O O . GLU A 1 91 ? -7.986 12.027 13.661 1.00 93.50 91 GLU A O 1
ATOM 759 N N . LYS A 1 92 ? -6.845 10.209 12.963 1.00 91.88 92 LYS A N 1
ATOM 760 C CA . LYS A 1 92 ? -6.892 9.475 14.235 1.00 91.88 92 LYS A CA 1
ATOM 761 C C . LYS A 1 92 ? -6.246 10.265 15.375 1.00 91.88 92 LYS A C 1
ATOM 763 O O . LYS A 1 92 ? -6.821 10.348 16.454 1.00 91.88 92 LYS A O 1
ATOM 768 N N . ILE A 1 93 ? -5.097 10.900 15.131 1.00 90.00 93 ILE A N 1
ATOM 769 C CA . ILE A 1 93 ? -4.415 11.744 16.130 1.00 90.00 93 ILE A CA 1
ATOM 770 C C . ILE A 1 93 ? -5.220 13.014 16.442 1.00 90.00 93 ILE A C 1
ATOM 772 O O . ILE A 1 93 ? -5.234 13.479 17.579 1.00 90.00 93 ILE A O 1
ATOM 776 N N . ARG A 1 94 ? -5.874 13.612 15.438 1.00 90.19 94 ARG A N 1
ATOM 777 C CA . ARG A 1 94 ? -6.616 14.873 15.604 1.00 90.19 94 ARG A CA 1
ATOM 778 C C . ARG A 1 94 ? -8.047 14.683 16.105 1.00 90.19 94 ARG A C 1
ATOM 780 O O . ARG A 1 94 ? -8.651 15.674 16.506 1.00 90.19 94 ARG A O 1
ATOM 787 N N . GLY A 1 95 ? -8.591 13.469 16.027 1.00 92.06 95 GLY A N 1
ATOM 788 C CA . GLY A 1 95 ? -9.985 13.165 16.357 1.00 92.06 95 GLY A CA 1
ATOM 789 C C . GLY A 1 95 ? -11.007 13.823 15.420 1.00 92.06 95 GLY A C 1
ATOM 790 O O . GLY A 1 95 ? -12.167 13.966 15.791 1.00 92.06 95 GLY A O 1
ATOM 791 N N . ARG A 1 96 ? -10.582 14.280 14.234 1.00 90.88 96 ARG A N 1
ATOM 792 C CA . ARG A 1 96 ? -11.443 14.901 13.216 1.00 90.88 96 ARG A CA 1
ATOM 793 C C . ARG A 1 96 ? -10.855 14.733 11.822 1.00 90.88 96 ARG A C 1
ATOM 795 O O . ARG A 1 96 ? -9.634 14.654 11.673 1.00 90.88 96 ARG A O 1
ATOM 802 N N . GLU A 1 97 ? -11.723 14.791 10.820 1.00 89.94 97 GLU A N 1
ATOM 803 C CA . GLU A 1 97 ? -11.345 14.702 9.410 1.00 89.94 97 GLU A CA 1
ATOM 804 C C . GLU A 1 97 ? -10.407 15.840 8.975 1.00 89.94 97 GLU A C 1
ATOM 806 O O . GLU A 1 97 ? -10.454 16.979 9.468 1.00 89.94 97 GLU A O 1
ATOM 811 N N . LEU A 1 98 ? -9.524 15.539 8.022 1.00 91.12 98 LEU A N 1
ATOM 812 C CA . LEU A 1 98 ? -8.616 16.518 7.445 1.00 91.12 98 LEU A CA 1
ATOM 813 C C . LEU A 1 98 ? -9.310 17.332 6.350 1.00 91.12 98 LEU A C 1
ATOM 815 O O . LEU A 1 98 ? -9.637 16.832 5.276 1.00 91.12 98 LEU A O 1
ATOM 819 N N . GLY A 1 99 ? -9.393 18.646 6.562 1.00 93.50 99 GLY A N 1
ATOM 820 C CA . GLY A 1 99 ? -9.670 19.593 5.480 1.00 93.50 99 GLY A CA 1
ATOM 821 C C . GLY A 1 99 ? -8.525 19.681 4.458 1.00 93.50 99 GLY A C 1
ATOM 822 O O . GLY A 1 99 ? -7.415 19.190 4.690 1.00 93.50 99 GLY A O 1
ATOM 823 N N . ALA A 1 100 ? -8.764 20.384 3.346 1.00 92.56 100 ALA A N 1
ATOM 824 C CA . ALA A 1 100 ? -7.824 20.509 2.222 1.00 92.56 100 ALA A CA 1
ATOM 825 C C . ALA A 1 100 ? -6.409 20.954 2.640 1.00 92.56 100 ALA A C 1
ATOM 827 O O . ALA A 1 100 ? -5.415 20.344 2.247 1.00 92.56 100 ALA A O 1
ATOM 828 N N . VAL A 1 101 ? -6.310 21.960 3.516 1.00 93.00 101 VAL A N 1
ATOM 829 C CA . VAL A 1 101 ? -5.022 22.450 4.042 1.00 93.00 101 VAL A CA 1
ATOM 830 C C . VAL A 1 101 ? -4.298 21.369 4.851 1.00 93.00 101 VAL A C 1
ATOM 832 O O . VAL A 1 101 ? -3.078 21.245 4.782 1.00 93.00 101 VAL A O 1
ATOM 835 N N . GLY A 1 102 ? -5.042 20.558 5.608 1.00 92.12 102 GLY A N 1
ATOM 836 C CA . GLY A 1 102 ? -4.490 19.429 6.352 1.00 92.12 102 GLY A CA 1
ATOM 837 C C . GLY A 1 102 ? -3.884 18.388 5.416 1.00 92.12 102 GLY A C 1
ATOM 838 O O . GLY A 1 102 ? -2.714 18.042 5.568 1.00 92.12 102 GLY A O 1
ATOM 839 N N . LYS A 1 103 ? -4.643 17.971 4.397 1.00 93.06 103 LYS A N 1
ATOM 840 C CA . LYS A 1 103 ? -4.173 17.028 3.372 1.00 93.06 103 LYS A CA 1
ATOM 841 C C . LYS A 1 103 ? -2.943 17.560 2.626 1.00 93.06 103 LYS A C 1
ATOM 843 O O . LYS A 1 103 ? -1.987 16.815 2.436 1.00 93.06 103 LYS A O 1
ATOM 848 N N . TYR A 1 104 ? -2.906 18.855 2.295 1.00 93.31 104 TYR A N 1
ATOM 849 C CA . TYR A 1 104 ? -1.732 19.503 1.694 1.00 93.31 104 TYR A CA 1
ATOM 850 C C . TYR A 1 104 ? -0.480 19.406 2.580 1.00 93.31 104 TYR A C 1
ATOM 852 O O . T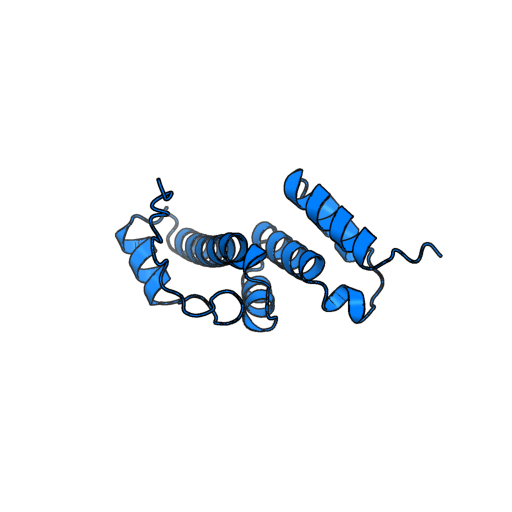YR A 1 104 ? 0.590 19.029 2.101 1.00 93.31 104 TYR A O 1
ATOM 860 N N . ARG A 1 105 ? -0.602 19.692 3.886 1.00 94.06 105 ARG A N 1
ATOM 861 C CA . ARG A 1 105 ? 0.530 19.586 4.826 1.00 94.06 105 ARG A CA 1
ATOM 862 C C . ARG A 1 105 ? 1.063 18.159 4.910 1.00 94.06 105 ARG A C 1
ATOM 864 O O . ARG A 1 105 ? 2.274 17.981 4.976 1.00 94.06 105 ARG A O 1
ATOM 871 N N . ILE A 1 106 ? 0.177 17.166 4.883 1.00 93.94 106 ILE A N 1
ATOM 872 C CA . ILE A 1 106 ? 0.564 15.754 4.891 1.00 93.94 106 ILE A CA 1
ATOM 873 C C . ILE A 1 106 ? 1.305 15.378 3.603 1.00 93.94 106 ILE A C 1
ATOM 875 O O . ILE A 1 106 ? 2.407 14.855 3.706 1.00 93.94 106 ILE A O 1
ATOM 879 N N . ARG A 1 107 ? 0.788 15.739 2.417 1.00 92.81 107 ARG A N 1
ATOM 880 C CA . ARG A 1 107 ? 1.470 15.485 1.126 1.00 92.81 107 ARG A CA 1
ATOM 881 C C . ARG A 1 107 ? 2.883 16.066 1.084 1.00 92.81 107 ARG A C 1
ATOM 883 O O . ARG A 1 107 ? 3.790 15.453 0.541 1.00 92.81 107 ARG A O 1
ATOM 890 N N . ARG A 1 108 ? 3.077 17.253 1.668 1.00 92.69 108 ARG A N 1
ATOM 891 C CA . ARG A 1 108 ? 4.403 17.886 1.748 1.00 92.69 108 ARG A CA 1
ATOM 892 C C . ARG A 1 108 ? 5.327 17.250 2.774 1.00 92.69 108 ARG A C 1
ATOM 894 O O . ARG A 1 108 ? 6.537 17.294 2.590 1.00 92.69 108 ARG A O 1
ATOM 901 N N . LYS A 1 109 ? 4.774 16.738 3.872 1.00 93.25 109 LYS A N 1
ATOM 902 C CA . LYS A 1 109 ? 5.553 16.104 4.937 1.00 93.25 109 LYS A CA 1
ATOM 903 C C . LYS A 1 109 ? 5.991 14.690 4.551 1.00 93.25 109 LYS A C 1
ATOM 905 O O . LYS A 1 109 ? 7.085 14.289 4.926 1.00 93.25 109 LYS A O 1
ATOM 910 N N . PHE A 1 110 ? 5.147 13.974 3.815 1.00 92.94 110 PHE A N 1
ATOM 911 C CA . PHE A 1 110 ? 5.354 12.589 3.410 1.00 92.94 110 PHE A CA 1
ATOM 912 C C . PHE A 1 110 ? 5.195 12.473 1.886 1.00 92.94 110 PHE A C 1
ATOM 914 O O . PHE A 1 110 ? 4.115 12.106 1.408 1.00 92.94 110 PHE A O 1
ATOM 921 N N . PRO A 1 111 ? 6.228 12.866 1.114 1.00 92.44 111 PRO A N 1
ATOM 922 C CA . PRO A 1 111 ? 6.210 12.715 -0.336 1.00 92.44 111 PRO A CA 1
ATOM 923 C C . PRO A 1 111 ? 6.144 11.234 -0.727 1.00 92.44 111 PRO A C 1
ATOM 925 O O . PRO A 1 111 ? 6.492 10.360 0.064 1.00 92.44 111 PRO A O 1
ATOM 928 N N . LEU A 1 112 ? 5.702 10.961 -1.955 1.00 91.50 112 LEU A N 1
ATOM 929 C CA . LEU A 1 112 ? 5.625 9.600 -2.483 1.00 91.50 112 LEU A CA 1
ATOM 930 C C . LEU A 1 112 ? 7.036 8.992 -2.605 1.00 91.50 112 LEU A C 1
ATOM 932 O O . LEU A 1 112 ? 7.951 9.681 -3.075 1.00 91.50 112 LEU A O 1
ATOM 936 N N . PRO A 1 113 ? 7.239 7.728 -2.195 1.00 91.94 113 PRO A N 1
ATOM 937 C CA . PRO A 1 113 ? 8.527 7.069 -2.344 1.00 91.94 113 PRO A CA 1
ATOM 938 C C . PRO A 1 113 ? 8.794 6.708 -3.812 1.00 91.94 113 PRO A C 1
ATOM 940 O O . PRO A 1 113 ? 7.874 6.413 -4.572 1.00 91.94 113 PRO A O 1
ATOM 943 N N . ARG A 1 114 ? 10.076 6.706 -4.212 1.00 88.38 114 ARG A N 1
ATOM 944 C CA . ARG A 1 114 ? 10.506 6.481 -5.613 1.00 88.38 114 ARG A CA 1
ATOM 945 C C . ARG A 1 114 ? 10.125 5.113 -6.187 1.00 88.38 114 ARG A C 1
ATOM 947 O O . ARG A 1 114 ? 10.155 4.896 -7.388 1.00 88.38 114 ARG A O 1
ATOM 954 N N . THR A 1 115 ? 9.807 4.180 -5.310 1.00 89.38 115 THR A N 1
ATOM 955 C CA . THR A 1 115 ? 9.350 2.820 -5.599 1.00 89.38 115 THR A CA 1
ATOM 956 C C . THR A 1 115 ? 7.944 2.751 -6.189 1.00 89.38 115 THR A C 1
ATOM 958 O O . THR A 1 115 ? 7.639 1.789 -6.889 1.00 89.38 115 THR A O 1
ATOM 961 N N . ILE A 1 116 ? 7.110 3.761 -5.918 1.00 89.12 116 ILE A N 1
ATOM 962 C CA . ILE A 1 116 ? 5.746 3.910 -6.456 1.00 89.12 116 ILE A CA 1
ATOM 963 C C . ILE A 1 116 ? 5.569 5.252 -7.185 1.00 89.12 116 ILE A C 1
ATOM 965 O O . ILE A 1 116 ? 4.443 5.694 -7.408 1.00 89.12 116 ILE A O 1
ATOM 969 N N . TRP A 1 117 ? 6.677 5.942 -7.471 1.00 85.25 117 TRP A N 1
ATOM 970 C CA . TRP A 1 117 ? 6.721 7.246 -8.127 1.00 85.25 117 TRP A CA 1
ATOM 971 C C . TRP A 1 117 ? 8.028 7.381 -8.910 1.00 85.25 117 TRP A C 1
ATOM 973 O O . TRP A 1 117 ? 9.103 7.581 -8.346 1.00 85.25 117 TRP A O 1
ATOM 983 N N . ASP A 1 118 ? 7.930 7.304 -10.224 1.00 72.81 118 ASP A N 1
ATOM 984 C CA . ASP A 1 118 ? 9.029 7.427 -11.183 1.00 72.81 118 ASP A CA 1
ATOM 985 C C . ASP A 1 118 ? 9.484 8.876 -11.429 1.00 72.81 118 ASP A C 1
ATOM 987 O O . ASP A 1 118 ? 10.504 9.106 -12.078 1.00 72.81 118 ASP A O 1
ATOM 991 N N . GLY A 1 119 ? 8.811 9.867 -10.838 1.00 63.59 119 GLY A N 1
ATOM 992 C CA . GLY A 1 119 ? 9.192 11.268 -11.003 1.00 63.59 119 GLY A CA 1
ATOM 993 C C . GLY A 1 119 ? 8.521 11.954 -12.185 1.00 63.59 119 GLY A C 1
ATOM 994 O O . GLY A 1 119 ? 8.755 13.150 -12.360 1.00 63.59 119 GLY A O 1
ATOM 995 N N . GLU A 1 120 ? 7.680 11.257 -12.954 1.00 54.88 120 GLU A N 1
ATOM 996 C CA . GLU A 1 120 ? 6.852 11.920 -13.953 1.00 54.88 120 GLU A CA 1
ATOM 997 C C . GLU A 1 120 ? 5.767 12.734 -13.234 1.00 54.88 120 GLU A C 1
ATOM 999 O O . GLU A 1 120 ? 4.798 12.209 -12.686 1.00 54.88 120 GLU A O 1
ATOM 1004 N N . GLU A 1 121 ? 5.920 14.066 -13.230 1.00 44.22 121 GLU A N 1
ATOM 1005 C CA . GLU A 1 121 ? 4.749 14.940 -13.158 1.00 44.22 121 GLU A CA 1
ATOM 1006 C C . GLU A 1 121 ? 3.752 14.411 -14.177 1.00 44.22 121 GLU A C 1
ATOM 1008 O O . GLU A 1 121 ? 4.146 14.113 -15.305 1.00 44.22 121 GLU A O 1
ATOM 1013 N N . THR A 1 122 ? 2.486 14.278 -13.775 1.00 43.31 122 THR A N 1
ATOM 1014 C CA . THR A 1 122 ? 1.391 13.892 -14.657 1.00 43.31 122 THR A CA 1
ATOM 1015 C C . THR A 1 122 ? 1.388 14.860 -15.833 1.00 43.31 122 THR A C 1
ATOM 1017 O O . THR A 1 122 ? 0.774 15.925 -15.796 1.00 43.31 122 THR A O 1
ATOM 1020 N N . SER A 1 123 ? 2.135 14.502 -16.871 1.00 40.25 123 SER A N 1
ATOM 1021 C CA . SER A 1 123 ? 2.140 15.157 -18.152 1.00 40.25 123 SER A CA 1
ATOM 1022 C C . SER A 1 123 ? 0.756 14.837 -18.640 1.00 40.25 123 SER A C 1
ATOM 1024 O O . SER A 1 123 ? 0.455 13.697 -18.993 1.00 40.25 123 SER A O 1
ATOM 1026 N N . TYR A 1 124 ? -0.137 15.811 -18.510 1.00 43.84 124 TYR A N 1
ATOM 1027 C CA . TYR A 1 124 ? -1.461 15.768 -19.087 1.00 43.84 124 TYR A CA 1
ATOM 1028 C C . TYR A 1 124 ? -1.236 15.745 -20.600 1.00 43.84 124 TYR A C 1
ATOM 1030 O O . TYR A 1 124 ? -1.312 16.762 -21.285 1.00 43.84 124 TYR A O 1
ATOM 1038 N N . CYS A 1 125 ? -0.836 14.584 -21.116 1.00 47.88 125 CYS A N 1
ATOM 1039 C CA . CYS A 1 125 ? -0.698 14.299 -22.519 1.00 47.88 125 CYS A CA 1
ATOM 1040 C C . CYS A 1 125 ? -2.129 14.260 -23.024 1.00 47.88 125 CYS A C 1
ATOM 1042 O O . CYS A 1 125 ? -2.772 13.211 -23.071 1.00 47.88 125 CYS A O 1
ATOM 1044 N N . PHE A 1 126 ? -2.641 15.445 -23.354 1.00 38.94 126 PHE A N 1
ATOM 1045 C CA . PHE A 1 126 ? -3.700 15.603 -24.323 1.00 38.94 126 PHE A CA 1
ATOM 1046 C C . PHE A 1 126 ? -3.296 14.748 -25.526 1.00 38.94 126 PHE A C 1
ATOM 1048 O O . PHE A 1 126 ? -2.457 15.146 -26.333 1.00 38.94 126 PHE A O 1
ATOM 1055 N N . ARG A 1 127 ? -3.859 13.539 -25.632 1.00 43.38 127 ARG A N 1
ATOM 1056 C CA . ARG A 1 127 ? -3.908 12.821 -26.900 1.00 43.38 127 ARG A CA 1
ATOM 1057 C C . ARG A 1 127 ? 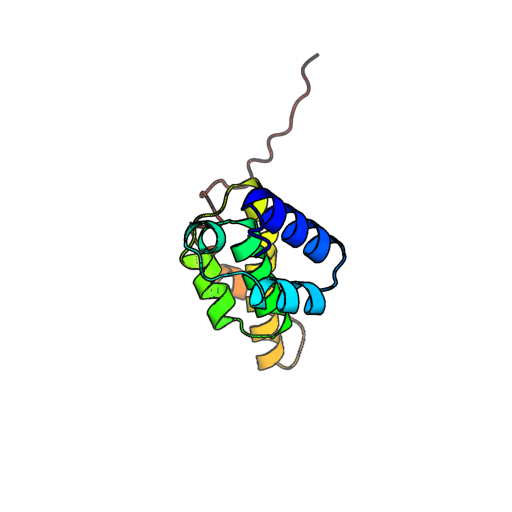-4.773 13.670 -27.811 1.00 43.38 127 ARG A C 1
ATOM 1059 O O . ARG A 1 127 ? -5.993 13.532 -27.834 1.00 43.38 127 ARG A O 1
ATOM 1066 N N . VAL A 1 128 ? -4.135 14.575 -28.542 1.00 39.81 128 VAL A N 1
ATOM 1067 C CA . VAL A 1 128 ? -4.689 15.052 -29.799 1.00 39.81 128 VAL A CA 1
ATOM 1068 C C . VAL A 1 128 ? -4.697 13.820 -30.692 1.00 39.81 128 VAL A C 1
ATOM 1070 O O . VAL A 1 128 ? -3.658 13.393 -31.192 1.00 39.81 128 VAL A O 1
ATOM 1073 N N . ASN A 1 129 ? -5.862 13.180 -30.792 1.00 44.66 129 ASN A N 1
ATOM 1074 C CA . ASN A 1 129 ? -6.098 12.233 -31.864 1.00 44.66 129 ASN A CA 1
ATOM 1075 C C . ASN A 1 129 ? -5.866 12.986 -33.173 1.00 44.66 129 ASN A C 1
ATOM 1077 O O . ASN A 1 129 ? -6.496 14.010 -33.441 1.00 44.66 129 ASN A O 1
ATOM 1081 N N . ILE A 1 130 ? -4.897 12.473 -33.917 1.00 43.50 130 ILE A N 1
ATOM 1082 C CA . ILE A 1 130 ? -4.595 12.814 -35.297 1.00 43.50 130 ILE A CA 1
ATOM 1083 C C . ILE A 1 130 ? -5.889 12.690 -36.116 1.00 43.50 130 ILE A C 1
ATOM 1085 O O . ILE A 1 130 ? -6.589 11.681 -36.004 1.00 43.50 130 ILE A O 1
ATOM 1089 N N . PHE A 1 131 ? -6.172 13.708 -36.928 1.00 45.66 131 PHE A N 1
ATOM 1090 C CA . PHE A 1 131 ? -6.885 13.538 -38.193 1.00 45.66 131 PHE A CA 1
ATOM 1091 C C . PHE A 1 131 ? -5.857 13.572 -39.318 1.00 45.66 131 PHE A C 1
ATOM 1093 O O . PHE A 1 131 ? -4.929 14.410 -39.223 1.00 45.66 131 PHE A O 1
#

Foldseek 3Di:
DPPQDLVNLLVVLVVCVVVVVLVVLVVSLVPDDPDPSNVLRQSSLVSVLVNCLVVLVVVVNCVSQQPHADDQVCLVVSVVSNLVSQQVVVCVVVVHHDDPVRSVVSCVVDPHHCSSPVPDDPPVPPPPPDD

Secondary structure (DSSP, 8-state):
-----HHHHHHHHHHHHHHT-HHHHHHHHHHS---HHHHT-HHHHHHHHHHHHHTT-HHHHHHHHHHS---HHHHHHHHHHHHHHHHHHHHHHHTSPPPHHHHHHHHHHSPPPTTS--S------------

Sequence (131 aa):
ESTFDSDQVACVCEVLHQSGDIDRLAEFIWAIPNREDLRRNESVLKAQAFICFHRQNFKELYRILETNQFSPENHAELQDLWLKAHYSEAEKIRGRELGAVGKYRIRRKFPLPRTIWDGEETSYCFRVNIF

pLDDT: mean 84.83, std 15.33, range [38.94, 96.56]

InterPro domains:
  IPR031701 Homeobox protein SIX1, N-terminal SD domain [PF16878] (4-114)

Radius of gyration: 17.02 Å; chains: 1; bounding box: 25×53×54 Å